Protein AF-K0PXF8-F1 (afdb_monomer)

Structure (mmCIF, N/CA/C/O backbone):
data_AF-K0PXF8-F1
#
_entry.id   AF-K0PXF8-F1
#
loop_
_atom_site.group_PDB
_atom_site.id
_atom_site.type_symbol
_atom_site.label_atom_id
_atom_site.label_alt_id
_atom_site.label_comp_id
_atom_site.label_asym_id
_atom_site.label_entity_id
_atom_site.label_seq_id
_atom_site.pdbx_PDB_ins_code
_atom_site.Cartn_x
_atom_site.Cartn_y
_atom_site.Cartn_z
_atom_site.occupancy
_atom_site.B_iso_or_equiv
_atom_site.auth_seq_id
_atom_site.auth_comp_id
_atom_site.auth_asym_id
_atom_site.auth_atom_id
_atom_site.pdbx_PDB_model_num
ATOM 1 N N . MET A 1 1 ? 22.119 28.302 -32.645 1.00 47.31 1 MET A N 1
ATOM 2 C CA . MET A 1 1 ? 22.840 27.255 -31.885 1.00 47.31 1 MET A CA 1
ATOM 3 C C . MET A 1 1 ? 21.807 26.376 -31.196 1.00 47.31 1 MET A C 1
ATOM 5 O O . MET A 1 1 ? 21.796 26.246 -29.981 1.00 47.31 1 MET A O 1
ATOM 9 N N . SER A 1 2 ? 20.889 25.862 -32.002 1.00 63.00 2 SER A N 1
ATOM 10 C CA . SER A 1 2 ? 19.748 25.048 -31.591 1.00 63.00 2 SER A CA 1
ATOM 11 C C . SER A 1 2 ? 20.006 23.639 -32.125 1.00 63.00 2 SER A C 1
ATOM 13 O O . SER A 1 2 ? 20.811 23.536 -33.045 1.00 63.00 2 SER A O 1
ATOM 15 N N . GLU A 1 3 ? 19.306 22.629 -31.597 1.00 53.59 3 GLU A N 1
ATOM 16 C CA . GLU A 1 3 ? 19.484 21.178 -31.848 1.00 53.59 3 GLU A CA 1
ATOM 17 C C . GLU A 1 3 ? 20.495 20.555 -30.866 1.00 53.59 3 GLU A C 1
ATOM 19 O O . GLU A 1 3 ? 21.598 21.052 -30.700 1.00 53.59 3 GLU A O 1
ATOM 24 N N . GLN A 1 4 ? 20.251 19.467 -30.142 1.00 53.06 4 GLN A N 1
ATOM 25 C CA . GLN A 1 4 ? 19.122 18.554 -30.003 1.00 53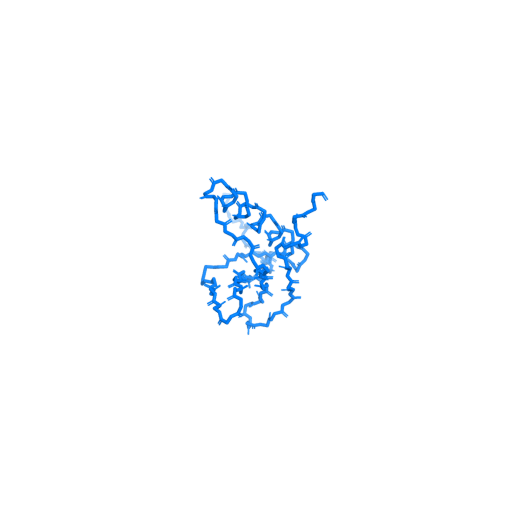.06 4 GLN A CA 1
ATOM 26 C C . GLN A 1 4 ? 19.564 17.622 -28.856 1.00 53.06 4 GLN A C 1
ATOM 28 O O . GLN A 1 4 ? 20.533 16.888 -29.026 1.00 53.06 4 GLN A O 1
ATOM 33 N N . LEU A 1 5 ? 18.925 17.657 -27.685 1.00 54.69 5 LEU A N 1
ATOM 34 C CA . LEU A 1 5 ? 19.139 16.657 -26.624 1.00 54.69 5 LEU A CA 1
ATOM 35 C C . LEU A 1 5 ? 17.780 16.139 -26.130 1.00 54.69 5 LEU A C 1
ATOM 37 O O . LEU A 1 5 ? 17.512 16.105 -24.937 1.00 54.69 5 LEU A O 1
ATOM 41 N N . ASP A 1 6 ? 16.904 15.774 -27.062 1.00 66.81 6 ASP A N 1
ATOM 42 C CA . ASP A 1 6 ? 15.788 14.874 -26.780 1.00 66.81 6 ASP A CA 1
ATOM 43 C C . ASP A 1 6 ? 16.134 13.525 -27.414 1.00 66.81 6 ASP A C 1
ATOM 45 O O . ASP A 1 6 ? 16.415 13.460 -28.614 1.00 66.81 6 ASP A O 1
ATOM 49 N N . GLY A 1 7 ? 16.207 12.465 -26.604 1.00 50.62 7 GLY A N 1
ATOM 50 C CA . GLY A 1 7 ? 16.424 11.128 -27.142 1.00 50.62 7 GLY A CA 1
ATOM 51 C C . GLY A 1 7 ? 17.037 10.091 -26.201 1.00 50.62 7 GLY A C 1
ATOM 52 O O . GLY A 1 7 ? 18.239 9.849 -26.221 1.00 50.62 7 GLY A O 1
ATOM 53 N N . ARG A 1 8 ? 16.147 9.309 -25.577 1.00 48.94 8 ARG A N 1
ATOM 54 C CA . ARG A 1 8 ? 16.296 7.853 -25.354 1.00 48.94 8 ARG A CA 1
ATOM 55 C C . ARG A 1 8 ? 17.111 7.350 -24.154 1.00 48.94 8 ARG A C 1
ATOM 57 O O . ARG A 1 8 ? 17.690 6.270 -24.225 1.00 48.94 8 ARG A O 1
ATOM 64 N N . ARG A 1 9 ? 17.007 7.985 -22.988 1.00 51.22 9 ARG A N 1
ATOM 65 C CA . ARG A 1 9 ? 16.686 7.151 -21.818 1.00 51.22 9 ARG A CA 1
ATOM 66 C C . ARG A 1 9 ? 15.178 7.197 -21.685 1.00 51.22 9 ARG A C 1
ATOM 68 O O . ARG A 1 9 ? 14.647 8.043 -20.982 1.00 51.22 9 ARG A O 1
ATOM 75 N N . SER A 1 10 ? 14.493 6.316 -22.415 1.00 53.00 10 SER A N 1
ATOM 76 C CA . SER A 1 10 ? 13.211 5.811 -21.935 1.00 53.00 10 SER A CA 1
ATOM 77 C C . SER A 1 10 ? 13.535 5.205 -20.578 1.00 53.00 10 SER A C 1
ATOM 79 O O . SER A 1 10 ? 14.025 4.081 -20.492 1.00 53.00 10 SER A O 1
ATOM 81 N N . TRP A 1 11 ? 13.449 6.028 -19.540 1.00 58.78 11 TRP A N 1
ATOM 82 C CA . TRP A 1 11 ? 13.374 5.559 -18.180 1.00 58.78 11 TRP A CA 1
ATOM 83 C C . TRP A 1 11 ? 12.158 4.648 -18.208 1.00 58.78 11 TRP A C 1
ATOM 85 O O . TRP A 1 11 ? 11.049 5.119 -18.449 1.00 58.78 11 TRP A O 1
ATOM 95 N N . VAL A 1 12 ? 12.411 3.340 -18.231 1.00 65.25 12 VAL A N 1
ATOM 96 C CA . VAL A 1 12 ? 11.376 2.334 -18.439 1.00 65.25 12 VAL A CA 1
ATOM 97 C C . VAL A 1 12 ? 10.580 2.326 -17.144 1.00 65.25 12 VAL A C 1
ATOM 99 O O . VAL A 1 12 ? 10.883 1.564 -16.234 1.00 65.25 12 VAL A O 1
ATOM 102 N N . MET A 1 13 ? 9.661 3.279 -17.003 1.00 73.75 13 MET A N 1
ATOM 103 C CA . MET A 1 13 ? 8.755 3.309 -15.873 1.00 73.75 13 MET A CA 1
ATOM 104 C C . MET A 1 13 ? 7.701 2.269 -16.140 1.00 73.75 13 MET A C 1
ATOM 106 O O . MET A 1 13 ? 6.983 2.339 -17.132 1.00 73.75 13 MET A O 1
ATOM 110 N N . THR A 1 14 ? 7.663 1.286 -15.260 1.00 82.12 14 THR A N 1
ATOM 111 C CA . THR A 1 14 ? 6.558 0.346 -15.194 1.00 82.12 14 THR A CA 1
ATOM 112 C C . THR A 1 14 ? 5.529 0.970 -14.273 1.00 82.12 14 THR A C 1
ATOM 114 O O . THR A 1 14 ? 5.872 1.461 -13.192 1.00 82.12 14 THR A O 1
ATOM 117 N N . ARG A 1 15 ? 4.272 0.997 -14.706 1.00 88.06 15 ARG A N 1
ATOM 118 C CA . ARG A 1 15 ? 3.189 1.442 -13.835 1.00 88.06 15 ARG A CA 1
ATOM 119 C C . ARG A 1 15 ? 2.823 0.301 -12.901 1.00 88.06 15 ARG A C 1
ATOM 121 O O . ARG A 1 15 ? 2.542 -0.802 -13.359 1.00 88.06 15 ARG A O 1
ATOM 128 N N . TYR A 1 16 ? 2.858 0.577 -11.609 1.00 90.12 16 TYR A N 1
ATOM 129 C CA . TYR A 1 16 ? 2.436 -0.347 -10.569 1.00 90.12 16 TYR A CA 1
ATOM 130 C C . TYR A 1 16 ? 1.132 0.141 -9.968 1.00 90.12 16 TYR A C 1
ATOM 132 O O . TYR A 1 16 ? 0.960 1.342 -9.798 1.00 90.12 16 TYR A O 1
ATOM 140 N N . PHE A 1 17 ? 0.235 -0.771 -9.632 1.00 90.69 17 PHE A N 1
ATOM 141 C CA . PHE A 1 17 ? -1.014 -0.439 -8.957 1.00 90.69 17 PHE A CA 1
ATOM 142 C C . PHE A 1 17 ? -1.000 -1.004 -7.546 1.00 90.69 17 PHE A C 1
ATOM 144 O O . PHE A 1 17 ? -0.452 -2.084 -7.313 1.00 90.69 17 PHE A O 1
ATOM 151 N N . PHE A 1 18 ? -1.579 -0.263 -6.607 1.00 90.31 18 PHE A N 1
ATOM 152 C CA . PHE A 1 18 ? -1.582 -0.621 -5.194 1.00 90.31 18 PHE A CA 1
ATOM 153 C C . PHE A 1 18 ? -3.001 -0.893 -4.714 1.00 90.31 18 PHE A C 1
ATOM 155 O O . PHE A 1 18 ? -3.724 0.005 -4.296 1.00 90.31 18 PHE A O 1
ATOM 162 N N . HIS A 1 19 ? -3.419 -2.145 -4.786 1.00 90.31 19 HIS A N 1
ATOM 163 C CA . HIS A 1 19 ? -4.756 -2.554 -4.385 1.00 90.31 19 HIS A CA 1
ATOM 164 C C . HIS A 1 19 ? -4.812 -2.833 -2.885 1.00 90.31 19 HIS A C 1
ATOM 166 O O . HIS A 1 19 ? -3.874 -3.379 -2.302 1.00 90.31 19 HIS A O 1
ATOM 172 N N . ILE A 1 20 ? -5.925 -2.481 -2.252 1.00 87.81 20 ILE A N 1
ATOM 173 C CA . ILE A 1 20 ? -6.159 -2.743 -0.832 1.00 87.81 20 ILE A CA 1
ATOM 174 C C . ILE A 1 20 ? -7.190 -3.854 -0.740 1.00 87.81 20 ILE A C 1
ATOM 176 O O . ILE A 1 20 ? -8.322 -3.691 -1.188 1.00 87.81 20 ILE A O 1
ATOM 180 N N . ARG A 1 21 ? -6.811 -4.983 -0.151 1.00 86.38 21 ARG A N 1
ATOM 181 C CA . ARG A 1 21 ? -7.725 -6.094 0.104 1.00 86.38 21 ARG A CA 1
ATOM 182 C C . ARG A 1 21 ? -8.118 -6.124 1.571 1.00 86.38 21 ARG A C 1
ATOM 184 O 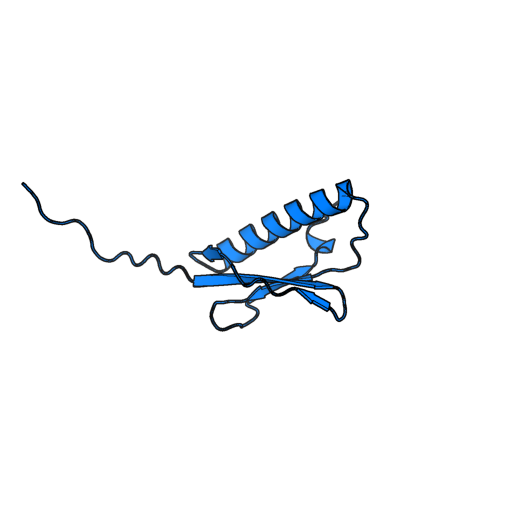O . ARG A 1 21 ? -7.250 -6.316 2.422 1.00 86.38 21 ARG A O 1
ATOM 191 N N . ASP A 1 22 ? -9.409 -6.004 1.839 1.00 86.00 22 ASP A N 1
ATOM 192 C CA . ASP A 1 22 ? -10.032 -6.154 3.152 1.00 86.00 22 ASP A CA 1
ATOM 193 C C . ASP A 1 22 ? -10.986 -7.360 3.138 1.00 86.00 22 ASP A C 1
ATOM 195 O O . ASP A 1 22 ? -12.144 -7.272 2.741 1.00 86.00 22 ASP A O 1
ATOM 199 N N . GLY A 1 23 ? -10.475 -8.537 3.509 1.00 83.19 23 GLY A N 1
ATOM 200 C CA . GLY A 1 23 ? -11.254 -9.777 3.456 1.00 83.19 23 GLY A CA 1
ATOM 201 C C . GLY A 1 23 ? -11.701 -10.134 2.031 1.00 83.19 23 GLY A C 1
ATOM 202 O O . GLY A 1 23 ? -10.871 -10.524 1.205 1.00 83.19 23 GLY A O 1
ATOM 203 N N . ASP A 1 24 ? -13.008 -10.042 1.775 1.00 82.88 24 ASP A N 1
ATOM 204 C CA . ASP A 1 24 ? -13.633 -10.279 0.465 1.00 82.88 24 ASP A CA 1
ATOM 205 C C . ASP A 1 24 ? -13.718 -9.006 -0.399 1.00 82.88 24 ASP A C 1
ATOM 207 O O . ASP A 1 24 ? -13.926 -9.102 -1.611 1.00 82.88 24 ASP A O 1
ATOM 211 N N . ASP A 1 25 ? -13.525 -7.825 0.193 1.00 85.25 25 ASP A N 1
ATOM 212 C CA . ASP A 1 25 ? -13.529 -6.553 -0.517 1.00 85.25 25 ASP A CA 1
ATOM 213 C C . ASP A 1 25 ? -12.131 -6.251 -1.075 1.00 85.25 25 ASP A C 1
ATOM 215 O O . ASP A 1 25 ? -11.122 -6.274 -0.366 1.00 85.25 25 ASP A O 1
ATOM 219 N N . LEU A 1 26 ? -12.063 -5.964 -2.376 1.00 87.50 26 LEU A N 1
ATOM 220 C CA . LEU A 1 26 ? -10.853 -5.507 -3.052 1.00 87.50 26 LEU A CA 1
ATOM 221 C C . LEU A 1 26 ? -11.093 -4.096 -3.576 1.00 87.50 26 LEU A C 1
ATOM 223 O O . LEU A 1 26 ? -11.933 -3.878 -4.448 1.00 87.50 26 LEU A O 1
ATOM 227 N N . VAL A 1 27 ? -10.328 -3.149 -3.055 1.00 87.50 27 VAL A N 1
ATOM 228 C CA . VAL A 1 27 ? -10.276 -1.783 -3.559 1.00 87.50 27 VAL A CA 1
ATOM 229 C C . VAL A 1 27 ? -9.121 -1.703 -4.542 1.00 87.50 27 VAL A C 1
ATOM 231 O O . VAL A 1 27 ? -7.951 -1.651 -4.157 1.00 87.50 27 VAL A O 1
ATOM 234 N N . GLU A 1 28 ? -9.461 -1.741 -5.826 1.00 87.19 28 GLU A N 1
ATOM 235 C CA . GLU A 1 28 ? -8.496 -1.563 -6.901 1.00 87.19 28 GLU A CA 1
ATOM 236 C C . GLU A 1 28 ? -8.077 -0.090 -7.008 1.00 87.19 28 GLU A C 1
ATOM 238 O O . GLU A 1 28 ? -8.882 0.831 -6.876 1.00 87.19 28 GLU A O 1
ATOM 243 N N . ASP A 1 29 ? -6.797 0.113 -7.284 1.00 84.81 29 ASP A N 1
ATOM 244 C CA . ASP A 1 29 ? -6.196 1.413 -7.543 1.00 84.81 29 ASP A CA 1
ATOM 245 C C . ASP A 1 29 ? -6.078 1.549 -9.055 1.00 84.81 29 ASP A C 1
ATOM 247 O O . ASP A 1 29 ? -5.409 0.750 -9.711 1.00 84.81 29 ASP A O 1
ATOM 251 N N . THR A 1 30 ? -6.781 2.529 -9.610 1.00 80.00 30 THR A N 1
ATOM 252 C CA . THR A 1 30 ? -6.814 2.793 -11.050 1.00 80.00 30 THR A CA 1
ATOM 253 C C . THR A 1 30 ? -5.803 3.846 -11.485 1.00 80.00 30 THR A C 1
ATOM 255 O O . THR A 1 30 ? -5.572 3.995 -12.686 1.00 80.00 30 THR A O 1
ATOM 258 N N . GLU A 1 31 ? -5.233 4.603 -10.545 1.00 84.19 31 GLU A N 1
ATOM 259 C CA . GLU A 1 31 ? -4.209 5.601 -10.854 1.00 84.19 31 GLU A CA 1
ATOM 260 C C . GLU A 1 31 ? -2.846 4.916 -10.959 1.00 84.19 31 GLU A C 1
ATOM 262 O O . GLU A 1 31 ? -2.168 5.035 -11.988 1.00 84.19 31 GLU A O 1
ATOM 267 N N . GLY A 1 32 ? -2.488 4.128 -9.940 1.00 85.38 32 GLY A N 1
ATOM 268 C CA . GLY A 1 32 ? -1.171 3.518 -9.823 1.00 85.38 32 GLY A CA 1
ATOM 269 C C . GLY A 1 32 ? -0.046 4.554 -9.759 1.00 85.38 32 GLY A C 1
ATOM 270 O O . GLY A 1 32 ? -0.259 5.767 -9.753 1.00 85.38 32 GLY A O 1
ATOM 271 N N . VAL A 1 33 ? 1.198 4.085 -9.732 1.00 86.25 33 VAL A N 1
ATOM 272 C CA . VAL A 1 33 ? 2.376 4.951 -9.768 1.00 86.25 33 VAL A CA 1
ATOM 273 C C . VAL A 1 33 ? 3.443 4.394 -10.705 1.00 86.25 33 VAL A C 1
ATOM 275 O O . VAL A 1 33 ? 3.657 3.187 -10.820 1.00 86.25 33 VAL A O 1
ATOM 278 N N . GLU A 1 34 ? 4.101 5.294 -11.425 1.00 88.38 34 GLU A N 1
ATOM 279 C CA . GLU A 1 34 ? 5.136 4.966 -12.400 1.00 88.38 34 GLU A CA 1
ATOM 280 C C . GLU A 1 34 ? 6.497 4.855 -11.714 1.00 88.38 34 GLU A C 1
ATOM 282 O O . GLU A 1 34 ? 7.014 5.837 -11.180 1.00 88.38 34 GLU A O 1
ATOM 287 N N . LEU A 1 35 ? 7.094 3.659 -11.721 1.00 86.50 35 LEU A N 1
ATOM 288 C CA . LEU A 1 35 ? 8.350 3.393 -11.015 1.00 86.50 35 LEU A CA 1
ATOM 289 C C . LEU A 1 35 ? 9.358 2.665 -11.884 1.00 86.50 35 LEU A C 1
ATOM 291 O O . LEU A 1 35 ? 9.022 1.919 -12.802 1.00 86.50 35 LEU A O 1
ATOM 2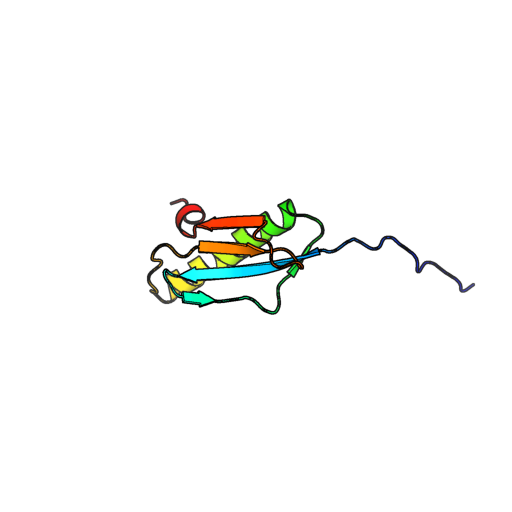95 N N . GLN A 1 36 ? 10.626 2.884 -11.553 1.00 83.50 36 GLN A N 1
ATOM 296 C CA . GLN A 1 36 ? 11.764 2.319 -12.275 1.00 83.50 36 GLN A CA 1
ATOM 297 C C . GLN A 1 36 ? 11.905 0.801 -12.105 1.00 83.50 36 GLN A C 1
ATOM 299 O O . GLN A 1 36 ? 12.375 0.130 -13.020 1.00 83.50 36 GLN A O 1
ATOM 304 N N . ASP A 1 37 ? 11.531 0.259 -10.944 1.00 83.38 37 ASP A N 1
ATOM 305 C CA . ASP A 1 37 ? 11.718 -1.151 -10.611 1.00 83.38 37 ASP A CA 1
ATOM 306 C C . ASP A 1 37 ? 10.804 -1.612 -9.464 1.00 83.38 37 ASP A C 1
ATOM 308 O O . ASP A 1 37 ? 10.192 -0.812 -8.752 1.00 83.38 37 ASP A O 1
ATOM 312 N N . HIS A 1 38 ? 10.745 -2.933 -9.278 1.00 84.19 38 HIS A N 1
ATOM 313 C CA . HIS A 1 38 ? 9.961 -3.577 -8.225 1.00 84.19 38 HIS A CA 1
ATOM 314 C C . HIS A 1 38 ? 10.399 -3.186 -6.805 1.00 84.19 38 HIS A C 1
ATOM 316 O O . HIS A 1 38 ? 9.571 -3.181 -5.896 1.00 84.19 38 HIS A O 1
ATOM 322 N N . ALA A 1 39 ? 11.681 -2.873 -6.581 1.00 87.88 39 ALA A N 1
ATOM 323 C CA . ALA A 1 39 ? 12.156 -2.486 -5.253 1.00 87.88 39 ALA A CA 1
ATOM 324 C C . ALA A 1 39 ? 11.611 -1.105 -4.871 1.00 87.88 39 ALA A C 1
ATOM 326 O O . ALA A 1 39 ? 11.105 -0.933 -3.765 1.00 87.88 39 ALA A O 1
ATOM 327 N N . SER A 1 40 ? 11.610 -0.176 -5.825 1.00 87.69 40 SER A N 1
ATOM 328 C CA . SER A 1 40 ? 10.971 1.131 -5.698 1.00 87.69 40 SER A CA 1
ATOM 329 C C . SER A 1 40 ? 9.470 0.965 -5.453 1.00 87.69 40 SER A C 1
ATOM 331 O O . SER A 1 40 ? 8.938 1.561 -4.525 1.00 87.69 40 SER A O 1
ATOM 333 N N . ALA A 1 41 ? 8.793 0.080 -6.199 1.00 88.25 41 ALA A N 1
ATOM 334 C CA . ALA A 1 41 ? 7.370 -0.226 -5.986 1.00 88.25 41 ALA A CA 1
ATOM 335 C C . ALA A 1 41 ? 7.074 -0.725 -4.579 1.00 88.25 41 ALA A C 1
ATOM 337 O O . ALA A 1 41 ? 6.104 -0.300 -3.956 1.00 88.25 41 ALA A O 1
ATOM 338 N N . ARG A 1 42 ? 7.948 -1.568 -4.038 1.00 87.62 42 ARG A N 1
ATOM 339 C CA . ARG A 1 42 ? 7.837 -2.048 -2.666 1.00 87.62 42 ARG A CA 1
ATOM 340 C C . ARG A 1 42 ? 8.031 -0.935 -1.636 1.00 87.62 42 ARG A C 1
ATOM 342 O O . ARG A 1 42 ? 7.281 -0.886 -0.665 1.00 87.62 42 ARG A O 1
ATOM 349 N N . GLU A 1 43 ? 9.024 -0.066 -1.803 1.00 88.94 43 GLU A N 1
ATOM 350 C CA . GLU A 1 43 ? 9.250 1.045 -0.866 1.00 88.94 43 GLU A CA 1
ATOM 351 C C . GLU A 1 43 ? 8.090 2.044 -0.876 1.00 88.94 43 GLU A C 1
ATOM 353 O O . GLU A 1 43 ? 7.610 2.439 0.190 1.00 88.94 43 GLU A O 1
ATOM 358 N N . GLU A 1 44 ? 7.585 2.380 -2.062 1.00 88.50 44 GLU A N 1
ATOM 359 C CA . GLU A 1 44 ? 6.412 3.237 -2.233 1.00 88.50 44 GLU A CA 1
ATOM 360 C C . GLU A 1 44 ? 5.156 2.596 -1.631 1.00 88.50 44 GLU A C 1
ATOM 362 O O . GLU A 1 44 ? 4.455 3.255 -0.865 1.00 88.50 44 GLU A O 1
ATOM 367 N N . ALA A 1 45 ? 4.925 1.298 -1.867 1.00 87.75 45 ALA A N 1
ATOM 368 C CA . ALA A 1 45 ? 3.827 0.545 -1.257 1.00 87.75 45 ALA A CA 1
ATOM 369 C C . ALA A 1 45 ? 3.873 0.600 0.274 1.00 87.75 45 ALA A C 1
ATOM 371 O O . ALA A 1 45 ? 2.861 0.843 0.928 1.00 87.75 45 ALA A O 1
ATOM 372 N N . ILE A 1 46 ? 5.056 0.400 0.868 1.00 87.69 46 ILE A N 1
ATOM 373 C CA . ILE A 1 46 ? 5.234 0.474 2.324 1.00 87.69 46 ILE A CA 1
ATOM 374 C C . ILE A 1 46 ? 4.949 1.889 2.825 1.00 87.69 46 ILE A C 1
ATOM 376 O O . ILE A 1 46 ? 4.335 2.041 3.883 1.00 87.69 46 ILE A O 1
ATOM 380 N N . ARG A 1 47 ? 5.397 2.924 2.106 1.00 88.12 47 ARG A N 1
ATOM 381 C CA . ARG A 1 47 ? 5.145 4.315 2.493 1.00 88.12 47 ARG A CA 1
ATOM 382 C C . ARG A 1 47 ? 3.653 4.641 2.436 1.00 88.12 47 ARG A C 1
ATOM 384 O O . ARG A 1 47 ? 3.127 5.105 3.442 1.00 88.12 47 ARG A O 1
ATOM 391 N N . ALA A 1 48 ? 2.980 4.315 1.336 1.00 86.19 48 ALA A N 1
ATOM 392 C CA . ALA A 1 48 ? 1.543 4.526 1.173 1.00 86.19 48 ALA A CA 1
ATOM 393 C C . ALA A 1 48 ? 0.734 3.771 2.241 1.00 86.19 48 ALA A C 1
ATOM 395 O O . ALA A 1 48 ? -0.10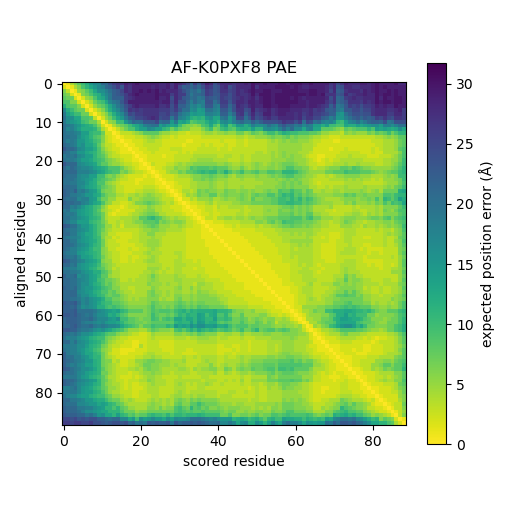3 4.358 2.924 1.00 86.19 48 ALA A O 1
ATOM 396 N N . ALA A 1 49 ? 1.063 2.496 2.484 1.00 85.50 49 ALA A N 1
ATOM 397 C CA . ALA A 1 49 ? 0.433 1.709 3.540 1.00 85.50 49 ALA A CA 1
ATOM 398 C C . ALA A 1 49 ? 0.627 2.342 4.931 1.00 85.50 49 ALA A C 1
ATOM 400 O O . ALA A 1 49 ? -0.299 2.331 5.739 1.00 85.50 49 ALA A O 1
ATOM 401 N N . ARG A 1 50 ? 1.801 2.929 5.227 1.00 85.94 50 ARG A N 1
ATOM 402 C CA . ARG A 1 50 ? 2.043 3.665 6.487 1.00 85.94 50 ARG A CA 1
ATOM 403 C C . ARG A 1 50 ? 1.202 4.924 6.606 1.00 85.94 50 ARG A C 1
ATOM 405 O O . ARG A 1 50 ? 0.690 5.187 7.689 1.00 85.94 50 ARG A O 1
ATOM 412 N N . GLU A 1 51 ? 1.109 5.707 5.540 1.00 86.94 51 GLU A N 1
ATOM 413 C CA . GLU A 1 51 ? 0.339 6.953 5.527 1.00 86.94 51 GLU A CA 1
ATOM 414 C C . GLU A 1 51 ? -1.144 6.665 5.756 1.00 86.94 51 GLU A C 1
ATOM 416 O O . GLU A 1 51 ? -1.752 7.238 6.660 1.00 86.94 51 GLU A O 1
ATOM 421 N N . MET A 1 52 ? -1.685 5.677 5.046 1.00 83.25 52 MET A N 1
ATOM 422 C CA . MET A 1 52 ? -3.051 5.212 5.256 1.00 83.25 52 MET A CA 1
ATOM 423 C C . MET A 1 52 ? -3.270 4.626 6.652 1.00 83.25 52 MET A C 1
ATOM 425 O O . MET A 1 52 ? -4.277 4.922 7.285 1.00 83.25 52 MET A O 1
ATOM 429 N N . LEU A 1 53 ? -2.335 3.820 7.170 1.00 83.50 53 LEU A N 1
ATOM 430 C CA . LEU A 1 53 ? -2.393 3.320 8.549 1.00 83.50 53 LEU A CA 1
ATOM 431 C C . LEU A 1 53 ? -2.481 4.464 9.556 1.00 83.50 53 LEU A C 1
ATOM 433 O O . LEU A 1 53 ? -3.288 4.406 10.478 1.00 83.50 53 LEU A O 1
ATOM 437 N N . ALA A 1 54 ? -1.643 5.488 9.398 1.00 85.75 54 ALA A N 1
ATOM 438 C CA . ALA A 1 54 ? -1.637 6.642 10.284 1.00 85.75 54 ALA A CA 1
ATOM 439 C C . ALA A 1 54 ? -2.972 7.396 10.225 1.00 85.75 54 ALA A C 1
ATOM 441 O O . ALA A 1 54 ? -3.515 7.740 11.273 1.00 85.75 54 ALA A O 1
ATOM 442 N N . GLU A 1 55 ? -3.528 7.597 9.031 1.00 86.56 55 GLU A N 1
ATOM 443 C CA . GLU A 1 55 ? -4.838 8.228 8.853 1.00 86.56 55 GLU A CA 1
ATOM 444 C C . GLU A 1 55 ? -5.962 7.405 9.497 1.00 86.56 55 GLU A C 1
ATOM 446 O O . GLU A 1 55 ? -6.716 7.927 10.318 1.00 86.56 55 GLU A O 1
ATOM 451 N N . LYS A 1 56 ? -6.012 6.098 9.231 1.00 83.19 56 LYS A N 1
ATOM 452 C CA . LYS A 1 56 ? -6.975 5.166 9.837 1.00 83.19 56 LYS A CA 1
ATOM 453 C C . LYS A 1 56 ? -6.889 5.162 11.363 1.00 83.19 56 LYS A C 1
ATOM 455 O O . LYS A 1 56 ? -7.912 5.232 12.041 1.00 83.19 56 LYS A O 1
ATOM 460 N N . LEU A 1 57 ? -5.676 5.151 11.920 1.00 83.81 57 LEU A N 1
ATOM 461 C CA . LEU A 1 57 ? -5.454 5.244 13.367 1.00 83.81 57 LEU A CA 1
ATOM 462 C C . LEU A 1 57 ? -5.956 6.571 13.948 1.00 83.81 57 LEU A C 1
ATOM 464 O O . LEU A 1 57 ? -6.535 6.573 15.033 1.00 83.81 57 LEU A O 1
ATOM 468 N N . LEU A 1 58 ? -5.755 7.686 13.241 1.00 85.38 58 LEU A N 1
ATOM 469 C CA . LEU A 1 58 ? -6.258 9.001 13.653 1.00 85.38 58 LEU A CA 1
ATOM 470 C C . LEU A 1 58 ? -7.789 9.075 13.600 1.00 85.38 58 LEU A C 1
ATOM 472 O O . LEU A 1 58 ? -8.398 9.693 14.473 1.00 85.38 58 LEU A O 1
ATOM 476 N N . LEU A 1 59 ? -8.406 8.430 12.609 1.00 85.81 59 LEU A N 1
ATOM 477 C CA . LEU A 1 59 ? -9.860 8.332 12.457 1.00 85.81 59 LEU A CA 1
ATOM 478 C C . LEU A 1 59 ? -10.500 7.308 13.412 1.00 85.81 59 LEU A C 1
ATOM 480 O O . LEU A 1 59 ? -11.718 7.308 13.581 1.00 85.81 59 LEU A O 1
ATOM 484 N N . GLY A 1 60 ? -9.698 6.461 14.065 1.00 82.75 60 GLY A N 1
ATOM 485 C CA . GLY A 1 60 ? -10.185 5.375 14.918 1.00 82.75 60 GLY A CA 1
ATOM 486 C C . GLY A 1 60 ? -10.771 4.200 14.132 1.00 82.75 60 GLY A C 1
ATOM 487 O O . GLY A 1 60 ? -11.562 3.431 14.683 1.00 82.75 60 GLY A O 1
ATOM 488 N N . GLU A 1 61 ? -10.404 4.059 12.857 1.00 80.69 61 GLU A N 1
ATOM 489 C CA . GLU A 1 61 ? -10.789 2.919 12.031 1.00 80.69 61 GLU A CA 1
ATOM 490 C C . GLU A 1 61 ? -10.050 1.648 12.458 1.00 80.69 61 GLU A C 1
ATOM 492 O O . GLU A 1 61 ? -8.930 1.668 12.982 1.00 80.69 61 GLU A O 1
ATOM 497 N N . ARG A 1 62 ? -10.700 0.505 12.243 1.00 72.69 62 ARG A N 1
ATOM 498 C CA . ARG A 1 62 ? -10.167 -0.793 12.638 1.00 72.69 62 ARG A CA 1
ATOM 499 C C . ARG A 1 62 ? -9.300 -1.362 11.519 1.00 72.69 62 ARG A C 1
ATOM 501 O O . ARG A 1 62 ? -9.808 -1.671 10.454 1.00 72.69 62 ARG A O 1
ATOM 508 N N . I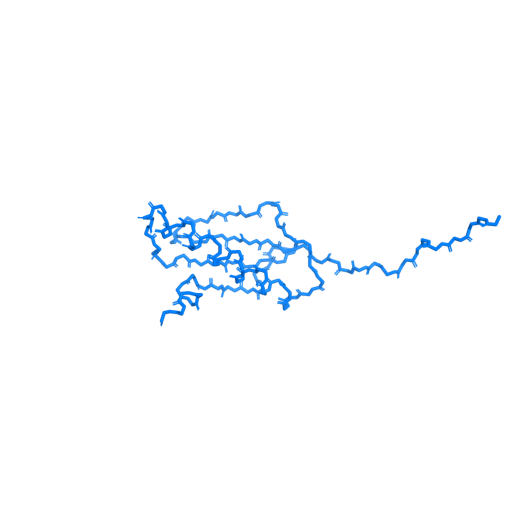LE A 1 63 ? -8.013 -1.551 11.804 1.00 73.56 63 ILE A N 1
ATOM 509 C CA . ILE A 1 63 ? -7.092 -2.270 10.916 1.00 73.56 63 ILE A CA 1
ATOM 510 C C . ILE A 1 63 ? -7.271 -3.772 11.141 1.00 73.56 63 ILE A C 1
ATOM 512 O O . ILE A 1 63 ? -6.719 -4.322 12.101 1.00 73.56 63 ILE A O 1
ATOM 516 N N . ASP A 1 64 ? -8.025 -4.452 10.278 1.00 69.00 64 ASP A N 1
ATOM 517 C CA . ASP A 1 64 ? -8.399 -5.860 10.488 1.00 69.00 64 ASP A CA 1
ATOM 518 C C . ASP A 1 64 ? -7.802 -6.829 9.461 1.00 69.00 64 ASP A C 1
ATOM 520 O O . ASP A 1 64 ? -8.438 -7.741 8.953 1.00 69.00 64 ASP A O 1
ATOM 524 N N . GLY A 1 65 ? -6.491 -6.713 9.241 1.00 73.19 65 GLY A N 1
ATOM 525 C CA . GLY A 1 65 ? -5.765 -7.663 8.390 1.00 73.19 65 GLY A CA 1
ATOM 526 C C . GLY A 1 65 ? -5.789 -7.317 6.907 1.00 73.19 65 GLY A C 1
ATOM 527 O O . GLY A 1 65 ? -5.482 -8.189 6.099 1.00 73.19 65 GLY A O 1
ATOM 528 N N . GLU A 1 66 ? -6.065 -6.053 6.588 1.00 85.81 66 GLU A N 1
ATOM 529 C CA . GLU A 1 66 ? -5.920 -5.486 5.252 1.00 85.81 66 GLU A CA 1
ATOM 530 C C . GLU A 1 66 ? -4.549 -5.834 4.644 1.00 85.81 66 GLU A C 1
ATOM 532 O O . GLU A 1 66 ? -3.510 -5.869 5.329 1.00 85.81 66 GLU A O 1
ATOM 537 N N . LEU A 1 67 ? -4.548 -6.104 3.342 1.00 87.25 67 LEU A N 1
ATOM 538 C CA . LEU A 1 67 ? -3.368 -6.427 2.549 1.00 87.25 67 LEU A CA 1
ATOM 539 C C . LEU A 1 67 ? -3.192 -5.381 1.452 1.00 87.25 67 LEU A C 1
ATOM 541 O O . LEU A 1 67 ? -4.150 -4.993 0.797 1.00 87.25 67 LEU A O 1
ATOM 545 N N . PHE A 1 68 ? -1.955 -4.955 1.238 1.00 88.75 68 PHE A N 1
ATOM 546 C CA . PHE A 1 68 ? -1.557 -4.105 0.126 1.00 88.75 68 PHE A CA 1
ATOM 547 C C . PHE A 1 68 ? -1.025 -5.005 -0.992 1.00 88.75 68 PHE A C 1
ATOM 549 O O . PHE A 1 68 ? 0.056 -5.583 -0.867 1.00 88.75 68 PHE A O 1
ATOM 556 N N . GLU A 1 69 ? -1.796 -5.188 -2.054 1.00 91.12 69 GLU A N 1
ATOM 557 C CA . GLU A 1 69 ? -1.405 -5.942 -3.242 1.00 91.12 69 GLU A CA 1
ATOM 558 C C . GLU A 1 69 ? -0.797 -4.991 -4.271 1.00 91.12 69 GLU A C 1
ATOM 560 O O . GLU A 1 69 ? -1.462 -4.102 -4.790 1.00 91.12 69 GLU A O 1
ATOM 565 N N . VAL A 1 70 ? 0.482 -5.187 -4.575 1.00 90.69 70 VAL A N 1
ATOM 566 C CA . VAL A 1 70 ? 1.182 -4.446 -5.620 1.00 90.69 70 VAL A CA 1
ATOM 567 C C . VAL A 1 70 ? 1.109 -5.257 -6.900 1.00 90.69 70 VAL A C 1
ATOM 569 O O . VAL A 1 70 ? 1.624 -6.379 -6.946 1.00 90.69 70 VAL A O 1
ATOM 572 N N . THR A 1 71 ? 0.519 -4.702 -7.949 1.00 91.31 71 THR A N 1
ATOM 573 C CA . THR A 1 71 ? 0.465 -5.325 -9.275 1.00 91.31 71 THR A CA 1
ATOM 574 C C . THR A 1 71 ? 1.267 -4.530 -10.295 1.00 91.31 71 THR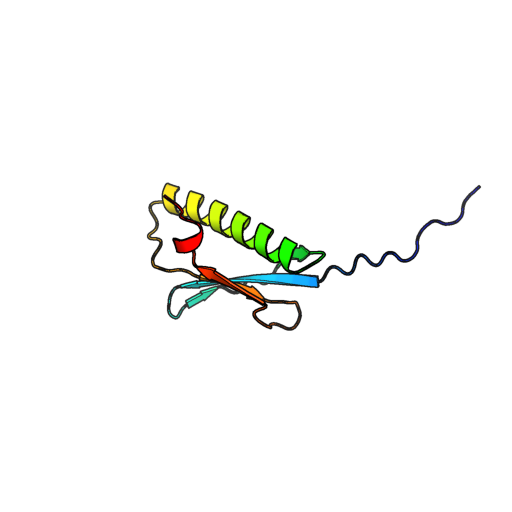 A C 1
ATOM 576 O O . THR A 1 71 ? 1.395 -3.316 -10.175 1.00 91.31 71 THR A O 1
ATOM 579 N N . ASP A 1 72 ? 1.817 -5.195 -11.310 1.00 89.38 72 ASP A N 1
ATOM 580 C CA . ASP A 1 72 ? 2.420 -4.517 -12.464 1.00 89.38 72 ASP A CA 1
ATOM 581 C C . ASP A 1 72 ? 1.359 -4.034 -13.469 1.00 89.38 72 ASP A C 1
ATOM 583 O O . ASP A 1 72 ? 0.164 -4.297 -13.319 1.00 89.38 72 ASP A O 1
ATOM 587 N N . GLU A 1 73 ? 1.803 -3.383 -14.546 1.00 85.19 73 GLU A N 1
ATOM 588 C CA . GLU A 1 73 ? 0.932 -2.897 -15.621 1.00 85.19 73 GLU A CA 1
ATOM 589 C C . GLU A 1 73 ? 0.151 -4.012 -16.336 1.00 85.19 73 GLU A C 1
ATOM 591 O O . GLU A 1 73 ? -0.920 -3.766 -16.890 1.00 85.19 73 GLU A O 1
ATOM 596 N N . SER A 1 74 ? 0.664 -5.244 -16.300 1.00 84.81 74 SER A N 1
ATOM 597 C CA . SER A 1 74 ? -0.002 -6.435 -16.833 1.00 84.81 74 SER A CA 1
ATOM 598 C C . SER A 1 74 ? -1.069 -7.002 -15.889 1.00 84.81 74 SER A C 1
ATOM 600 O O . SER A 1 74 ? -1.709 -7.997 -16.238 1.00 84.81 74 SER A O 1
ATOM 602 N N . GLY A 1 75 ? -1.232 -6.431 -14.691 1.00 84.06 75 GLY A N 1
ATOM 603 C CA . GLY A 1 75 ? -2.148 -6.904 -13.653 1.00 84.06 75 GLY A CA 1
ATOM 604 C C . GLY A 1 75 ? -1.640 -8.119 -12.873 1.00 84.06 75 GLY A C 1
ATOM 605 O O . GLY A 1 75 ? -2.431 -8.814 -12.236 1.00 84.06 75 GLY A O 1
ATOM 606 N N . ARG A 1 76 ? -0.339 -8.438 -12.919 1.00 88.38 76 ARG A N 1
ATOM 607 C CA . ARG A 1 76 ? 0.228 -9.513 -12.093 1.00 88.38 76 ARG A CA 1
ATOM 608 C C . ARG A 1 76 ? 0.634 -8.955 -10.745 1.00 88.38 76 ARG A C 1
ATOM 610 O O . ARG A 1 76 ? 1.390 -7.993 -10.682 1.00 88.38 76 ARG A O 1
ATOM 617 N N . VAL A 1 77 ? 0.202 -9.615 -9.675 1.00 89.44 77 VAL A N 1
ATOM 618 C CA . VAL A 1 77 ? 0.671 -9.316 -8.319 1.00 89.44 77 VAL A CA 1
ATOM 619 C C . VAL A 1 77 ? 2.167 -9.616 -8.243 1.00 89.44 77 VAL A C 1
ATOM 621 O O . VAL A 1 77 ? 2.587 -10.766 -8.384 1.00 89.44 77 VAL A O 1
ATOM 624 N N . VAL A 1 78 ? 2.964 -8.568 -8.060 1.00 88.88 78 VAL A N 1
ATOM 625 C CA . VAL A 1 78 ? 4.419 -8.654 -7.896 1.00 88.88 78 VAL A CA 1
ATOM 626 C C . VAL A 1 78 ? 4.814 -8.732 -6.428 1.00 88.88 78 VAL A C 1
ATOM 628 O O . VAL A 1 78 ? 5.825 -9.353 -6.118 1.00 88.88 78 VAL A O 1
ATOM 631 N N . GLU A 1 79 ? 4.021 -8.141 -5.532 1.00 88.19 79 GLU A N 1
ATOM 632 C CA . GLU A 1 79 ? 4.275 -8.132 -4.090 1.00 88.19 79 GLU A CA 1
ATOM 633 C C . GLU A 1 79 ? 2.946 -8.032 -3.326 1.00 88.19 79 GLU A C 1
ATOM 635 O O . GLU A 1 79 ? 2.001 -7.389 -3.778 1.00 88.19 79 GLU A O 1
ATOM 640 N N . THR A 1 80 ? 2.870 -8.634 -2.139 1.00 89.94 80 THR A N 1
ATOM 641 C CA . THR A 1 80 ? 1.731 -8.468 -1.226 1.00 89.94 80 THR A CA 1
ATOM 642 C C . THR A 1 80 ? 2.237 -8.164 0.174 1.00 89.94 80 THR A C 1
ATOM 644 O O . THR A 1 80 ? 3.000 -8.938 0.755 1.00 89.94 80 THR A O 1
ATOM 647 N N . ILE A 1 81 ? 1.806 -7.038 0.733 1.00 86.69 81 ILE A N 1
ATOM 648 C CA . ILE A 1 81 ? 2.289 -6.512 2.006 1.00 86.69 81 ILE A CA 1
ATOM 649 C C . ILE A 1 81 ? 1.117 -6.424 2.985 1.00 86.69 81 ILE A C 1
ATOM 651 O O . ILE A 1 81 ? 0.243 -5.578 2.824 1.00 86.69 81 ILE A O 1
ATOM 655 N N . PRO A 1 82 ? 1.080 -7.248 4.043 1.00 86.38 82 PRO A N 1
ATOM 656 C CA . PRO A 1 82 ? 0.071 -7.103 5.082 1.00 86.38 82 PRO A CA 1
ATOM 657 C C . PRO A 1 82 ? 0.257 -5.790 5.843 1.00 86.38 82 PRO A C 1
ATOM 659 O O . PRO A 1 82 ? 1.370 -5.498 6.289 1.00 86.38 82 PRO A O 1
ATOM 662 N N . PHE A 1 83 ? -0.820 -5.050 6.115 1.00 81.50 83 PHE A N 1
ATOM 663 C CA . PHE A 1 83 ? -0.757 -3.813 6.913 1.00 81.50 83 PHE A CA 1
ATOM 664 C C . PHE A 1 83 ? -0.149 -4.067 8.293 1.00 81.50 83 PHE A C 1
ATOM 666 O O . PHE A 1 83 ? 0.679 -3.301 8.787 1.00 81.50 83 PHE A O 1
ATOM 673 N N . LYS A 1 84 ? -0.470 -5.225 8.880 1.00 80.50 84 LYS A N 1
ATOM 674 C CA . LYS A 1 84 ? 0.115 -5.695 10.143 1.00 80.50 84 LYS A CA 1
ATOM 675 C C . LYS A 1 84 ? 1.642 -5.813 10.095 1.00 80.50 84 LYS A C 1
ATOM 677 O O . LYS A 1 84 ? 2.290 -5.636 11.117 1.00 80.50 84 LYS A O 1
ATOM 682 N N . SER A 1 85 ? 2.231 -6.085 8.928 1.00 81.31 8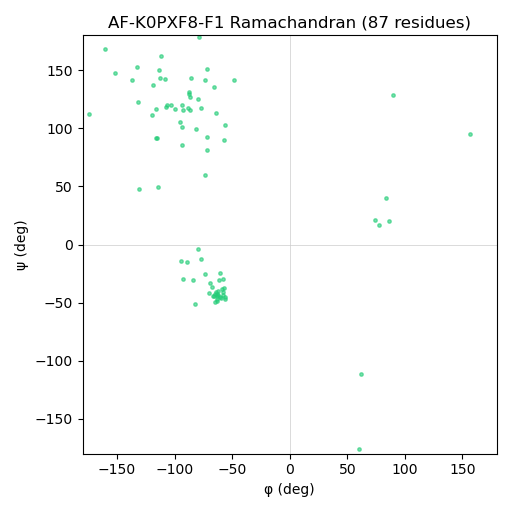5 SER A N 1
ATOM 683 C CA . SER A 1 85 ? 3.690 -6.144 8.767 1.00 81.31 85 SER A CA 1
ATO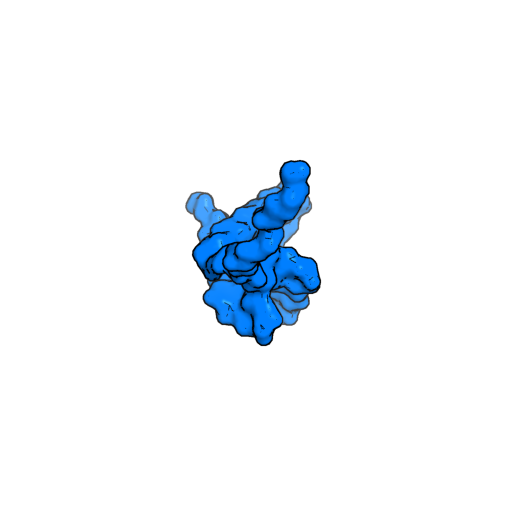M 684 C C . SER A 1 85 ? 4.340 -4.760 8.791 1.00 81.31 85 SER A C 1
ATOM 686 O O . SER A 1 85 ? 5.529 -4.637 9.094 1.00 81.31 85 SER A O 1
ATOM 688 N N . VAL A 1 86 ? 3.581 -3.728 8.433 1.00 78.44 86 VAL A N 1
ATOM 689 C CA . VAL A 1 86 ? 4.030 -2.336 8.398 1.00 78.44 86 VAL A CA 1
ATOM 690 C C . VAL A 1 86 ? 3.911 -1.693 9.785 1.00 78.44 86 VAL A C 1
ATOM 692 O O . VAL A 1 86 ? 4.752 -0.874 10.163 1.00 78.44 86 VAL A O 1
ATOM 695 N N . MET A 1 87 ? 2.932 -2.146 10.573 1.00 70.50 87 MET A N 1
ATOM 696 C CA . MET A 1 87 ? 2.734 -1.854 11.993 1.00 70.50 87 MET A CA 1
ATOM 697 C C . MET A 1 87 ? 3.761 -2.602 12.869 1.00 70.50 87 MET A C 1
ATOM 699 O O . MET A 1 87 ? 3.408 -3.424 13.709 1.00 70.50 87 MET A O 1
ATOM 703 N N . LYS A 1 88 ? 5.063 -2.356 12.680 1.00 56.72 88 LYS A N 1
ATOM 704 C CA . LYS A 1 88 ? 6.053 -2.733 13.702 1.00 56.72 88 LYS A CA 1
ATOM 705 C C . LYS A 1 88 ? 5.893 -1.782 14.887 1.00 56.72 88 LYS A C 1
ATOM 707 O O . LYS A 1 88 ? 6.470 -0.695 14.872 1.00 56.72 88 LYS A O 1
ATOM 712 N N . ILE A 1 89 ? 5.085 -2.193 15.860 1.00 48.47 89 ILE A N 1
ATOM 713 C CA . ILE A 1 89 ? 5.139 -1.683 17.235 1.00 48.47 89 ILE A CA 1
ATOM 714 C C . ILE A 1 89 ? 6.114 -2.515 18.066 1.00 48.47 89 ILE A C 1
ATOM 716 O O . ILE A 1 89 ? 6.267 -3.721 17.756 1.00 48.47 89 ILE A O 1
#

Organism: NCBI:txid1211777

InterPro domains:
  IPR054189 Domain of unknown function DUF6894 [PF21834] (15-83)

Solvent-accessible surface area (backbone atoms only — not comparable to full-atom values): 5419 Å² total; per-residue (Å²): 144,76,89,83,91,81,84,82,78,74,71,63,55,48,42,32,24,61,23,41,34,50,88,90,47,71,48,78,43,87,82,48,48,75,29,77,44,71,68,56,47,50,54,50,49,53,50,53,53,49,54,52,48,53,50,34,57,74,73,68,52,82,88,83,72,34,29,40,37,31,20,41,76,87,67,46,76,77,46,76,46,47,50,67,72,72,59,76,124

Sequence (89 aa):
MSEQLDGRRSWVMTRYFFHIRDGDDLVEDTEGVELQDHASAREEAIRAAREMLAEKLLLGERIDGELFEVTDESGRVVETIPFKSVMKI

Secondary structure (DSSP, 8-state):
------------PEEEEEEEEETTEEE--SS-EEESSHHHHHHHHHHHHHHHHHHHHHHT----S-EEEEE-TTS-EEEEEEHHHH---

Foldseek 3Di:
DDDDPDDDPPLVWWFKWKWKDDPPDIRTGPPGDTDSDPVVLVVVNLVVLVVVVVVCVVVVHDQDFIKTFIATPVRHGPDIHTSVNSPPD

pLDDT: mean 80.36, std 11.99, range [47.31, 91.31]

Nearest PDB structures (foldseek):
  2mbm-assembly1_A  TM=5.100E-01  e=4.115E+00  synthetic construct
  6v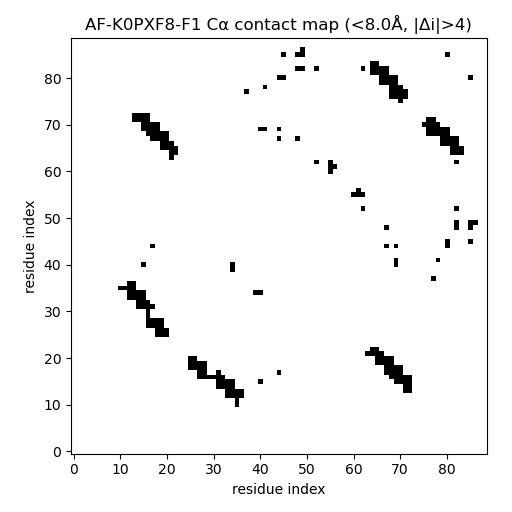te-assembly1_A  TM=2.880E-01  e=1.043E+00  Naegleria gruberi
  6vtb-assembly1_A  TM=2.917E-01  e=1.517E+00  Naegleria gruberi
  2mra-assembly1_A  TM=4.381E-01  e=4.961E+00  synthetic construct
  2pvp-assembly1_B  TM=3.681E-01  e=9.852E+00  Helicobacter pylori SS1

Mean predicted aligned error: 8.39 Å

Radius of gyration: 16.64 Å; Cα contacts (8 Å, |Δi|>4): 129; chains: 1; bounding box: 36×38×49 Å